Protein AF-A0A947H7W5-F1 (afdb_monomer_lite)

Secondary structure (DSSP, 8-state):
-------GGGSPPPPHHHHHHHHHTHHHHHHHHHHHHHT-TTHHHHHTT--HHHHHHHHHHHHHHHHHHHHHT-GGGGGGSPPGGG-

pLDDT: mean 86.11, std 16.22, range [37.16, 98.12]

Sequence (87 aa):
MNQDFWDLSALIQVSKAAALAYREKLPVLTESVDQAMTECPNITQLLGNNPLQVMYTNHSNHALFIAGLLHLNDFLLLSKLPKMSEL

Structure (mmCIF, N/CA/C/O backbone):
data_AF-A0A947H7W5-F1
#
_entry.id   AF-A0A947H7W5-F1
#
loop_
_atom_site.group_PDB
_atom_site.id
_atom_site.type_symbol
_atom_site.label_atom_id
_atom_site.label_alt_id
_atom_site.label_comp_id
_atom_site.label_asym_id
_atom_site.label_entity_id
_atom_site.label_seq_id
_atom_site.pdbx_PDB_ins_code
_atom_site.Cartn_x
_atom_site.Cartn_y
_atom_site.Cartn_z
_atom_site.occupancy
_atom_site.B_iso_or_equiv
_atom_site.auth_seq_id
_atom_site.auth_comp_id
_atom_site.auth_asym_id
_atom_site.auth_atom_id
_atom_site.pdbx_PDB_model_num
ATOM 1 N N . MET A 1 1 ? 20.447 -15.783 19.451 1.00 37.16 1 MET A N 1
ATOM 2 C CA . MET A 1 1 ? 19.314 -15.954 18.520 1.00 37.16 1 MET A CA 1
ATOM 3 C C . MET A 1 1 ? 19.733 -15.231 17.250 1.00 37.16 1 MET A C 1
ATOM 5 O O . MET A 1 1 ? 19.867 -14.015 17.305 1.00 37.16 1 MET A O 1
ATOM 9 N N . ASN A 1 2 ? 20.121 -15.960 16.199 1.00 40.28 2 ASN A N 1
ATOM 10 C CA . ASN A 1 2 ? 20.551 -15.343 14.942 1.00 40.28 2 ASN A CA 1
ATOM 11 C C . ASN A 1 2 ? 19.336 -14.643 14.334 1.00 40.28 2 ASN A C 1
ATOM 13 O O . ASN A 1 2 ? 18.347 -15.296 14.020 1.00 40.28 2 ASN A O 1
ATOM 17 N N . GLN A 1 3 ? 19.379 -13.315 14.259 1.00 49.62 3 GLN A N 1
ATOM 18 C CA . GLN A 1 3 ? 18.478 -12.587 13.380 1.00 49.62 3 GLN A CA 1
ATOM 19 C C . GLN A 1 3 ? 19.082 -12.722 11.990 1.00 49.62 3 GLN A C 1
ATOM 21 O O . GLN A 1 3 ? 20.078 -12.065 11.690 1.00 49.62 3 GLN A O 1
ATOM 26 N N . ASP A 1 4 ? 18.535 -13.625 11.183 1.00 54.38 4 ASP A N 1
ATOM 27 C CA . ASP A 1 4 ? 18.874 -13.700 9.769 1.00 54.38 4 ASP A CA 1
ATOM 28 C C . ASP A 1 4 ? 18.382 -12.397 9.125 1.00 54.38 4 ASP A C 1
ATOM 30 O O . ASP A 1 4 ? 17.199 -12.214 8.837 1.00 54.38 4 ASP A O 1
ATOM 34 N N . PHE A 1 5 ? 19.288 -11.430 8.996 1.00 59.44 5 PHE A N 1
ATOM 35 C CA . PHE A 1 5 ? 19.037 -10.219 8.233 1.00 59.44 5 PHE A CA 1
ATOM 36 C C . PHE A 1 5 ? 18.909 -10.629 6.768 1.00 59.44 5 PHE A C 1
ATOM 38 O O . PHE A 1 5 ? 19.878 -11.070 6.153 1.00 59.44 5 PHE A O 1
ATOM 45 N N . TRP A 1 6 ? 17.702 -10.508 6.218 1.00 64.88 6 TRP A N 1
ATOM 46 C CA . TRP A 1 6 ? 17.459 -10.694 4.793 1.00 64.88 6 TRP A CA 1
ATOM 47 C C . TRP A 1 6 ? 18.349 -9.730 4.006 1.00 64.88 6 TRP A C 1
ATOM 49 O O . TRP A 1 6 ? 18.279 -8.516 4.209 1.00 64.88 6 TRP A O 1
ATOM 59 N N . ASP A 1 7 ? 19.176 -10.257 3.103 1.00 70.81 7 ASP A N 1
ATOM 60 C CA . ASP A 1 7 ? 19.896 -9.424 2.147 1.00 70.81 7 ASP A CA 1
ATOM 61 C C . ASP A 1 7 ? 18.896 -8.869 1.126 1.00 70.81 7 ASP A C 1
ATOM 63 O O . ASP A 1 7 ? 18.551 -9.508 0.131 1.00 70.81 7 ASP A O 1
ATOM 67 N N . LEU A 1 8 ? 18.400 -7.661 1.396 1.00 71.25 8 LEU A N 1
ATOM 68 C CA . LEU A 1 8 ? 17.432 -6.980 0.540 1.00 71.25 8 LEU A CA 1
ATOM 69 C C . LEU A 1 8 ? 18.006 -6.644 -0.847 1.00 71.25 8 LEU A C 1
ATOM 71 O O . LEU A 1 8 ? 17.229 -6.378 -1.763 1.00 71.25 8 LEU A O 1
ATOM 75 N N . SER A 1 9 ? 19.334 -6.685 -1.029 1.00 67.69 9 SER A N 1
ATOM 76 C CA . SER A 1 9 ? 19.964 -6.501 -2.344 1.00 67.69 9 SER A CA 1
ATOM 77 C C . SER A 1 9 ? 19.785 -7.714 -3.264 1.00 67.69 9 SER A C 1
ATOM 79 O O . SER A 1 9 ? 19.861 -7.575 -4.485 1.00 67.69 9 SER A O 1
ATOM 81 N N . ALA A 1 10 ? 19.455 -8.879 -2.696 1.00 71.00 10 ALA A N 1
ATOM 82 C CA . ALA A 1 10 ? 19.146 -10.100 -3.434 1.00 71.00 10 ALA A CA 1
ATOM 83 C C . ALA A 1 10 ? 17.675 -10.187 -3.888 1.00 71.00 10 ALA A C 1
ATOM 85 O O . ALA A 1 10 ? 17.278 -11.180 -4.505 1.00 71.00 10 ALA A O 1
ATOM 86 N N . LEU A 1 11 ? 16.845 -9.177 -3.592 1.00 77.75 11 LEU A N 1
ATOM 87 C CA . LEU A 1 11 ? 15.453 -9.156 -4.036 1.00 77.75 11 LEU A CA 1
ATOM 88 C C . LEU A 1 11 ? 15.360 -9.029 -5.560 1.00 77.75 11 LEU A C 1
ATOM 90 O O . LEU A 1 11 ? 16.047 -8.224 -6.198 1.00 77.75 11 LEU A O 1
ATOM 94 N N . ILE A 1 12 ? 14.465 -9.836 -6.137 1.00 78.50 12 ILE A N 1
ATOM 95 C CA . ILE A 1 12 ? 14.187 -9.832 -7.572 1.00 78.50 12 ILE A CA 1
ATOM 96 C C . ILE A 1 12 ? 13.729 -8.433 -7.979 1.00 78.50 12 ILE A C 1
ATOM 98 O O . ILE A 1 12 ? 12.763 -7.890 -7.445 1.00 78.50 12 ILE A O 1
ATOM 102 N N . GLN A 1 13 ? 14.423 -7.879 -8.966 1.00 87.25 13 GLN A N 1
ATOM 103 C CA . GLN A 1 13 ? 14.092 -6.591 -9.552 1.00 87.25 13 GLN A CA 1
ATOM 104 C C . GLN A 1 13 ? 12.738 -6.685 -10.266 1.00 87.25 13 GLN A C 1
ATOM 106 O O . GLN A 1 13 ? 12.496 -7.579 -11.081 1.00 87.25 13 GLN A O 1
ATOM 111 N N . VAL A 1 14 ? 11.844 -5.752 -9.967 1.00 90.88 14 VAL A N 1
ATOM 112 C CA . VAL A 1 14 ? 10.508 -5.663 -10.549 1.00 90.88 14 VAL A CA 1
ATOM 113 C C . VAL A 1 14 ? 10.603 -4.990 -11.914 1.00 90.88 14 VAL A C 1
ATOM 115 O O . VAL A 1 14 ? 11.272 -3.971 -12.097 1.00 90.88 14 VAL A O 1
ATOM 118 N N . SER A 1 15 ? 9.914 -5.554 -12.907 1.00 95.25 15 SER A N 1
ATOM 119 C CA . SER A 1 15 ? 9.852 -4.934 -14.230 1.00 95.25 15 SER A CA 1
ATOM 120 C C . SER A 1 15 ? 9.117 -3.591 -14.175 1.00 95.25 15 SER A C 1
ATOM 122 O O . SER A 1 15 ? 8.141 -3.423 -13.441 1.00 95.25 15 SER A O 1
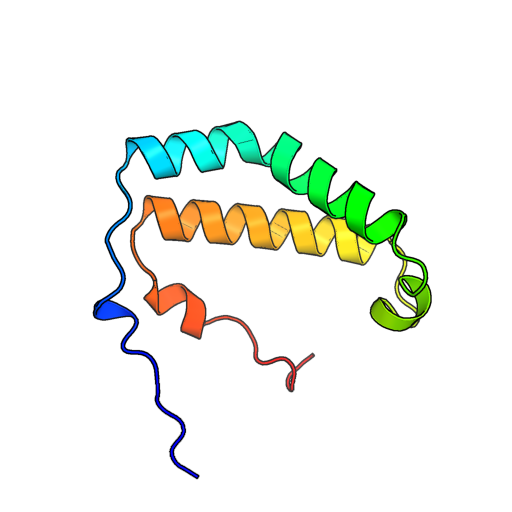ATOM 124 N N . LYS A 1 16 ? 9.515 -2.644 -15.031 1.00 94.31 16 LYS A N 1
ATOM 125 C CA . LYS A 1 16 ? 8.828 -1.347 -15.148 1.00 94.31 16 LYS A CA 1
ATOM 126 C C . LYS A 1 16 ? 7.326 -1.506 -15.420 1.00 94.31 16 LYS A C 1
ATOM 128 O O . LYS A 1 16 ? 6.530 -0.744 -14.883 1.00 94.31 16 LYS A O 1
ATOM 133 N N . ALA A 1 17 ? 6.941 -2.498 -16.227 1.00 97.12 17 ALA A N 1
ATOM 134 C CA . ALA A 1 17 ? 5.542 -2.788 -16.534 1.00 97.12 17 ALA A CA 1
ATOM 135 C C . ALA A 1 17 ? 4.755 -3.213 -15.284 1.00 97.12 17 ALA A C 1
ATOM 137 O O . ALA A 1 17 ? 3.661 -2.707 -15.053 1.00 97.12 17 ALA A O 1
ATOM 138 N N . ALA A 1 18 ? 5.330 -4.079 -14.444 1.00 96.44 18 ALA A N 1
ATOM 139 C CA . ALA A 1 18 ? 4.703 -4.493 -13.191 1.00 96.44 18 ALA A CA 1
ATOM 140 C C . ALA A 1 18 ? 4.594 -3.331 -12.188 1.00 96.44 18 ALA A C 1
ATOM 142 O O . ALA A 1 18 ? 3.546 -3.156 -11.569 1.00 96.44 18 ALA A O 1
ATOM 143 N N . ALA A 1 19 ? 5.630 -2.492 -12.073 1.00 96.44 19 ALA A N 1
ATOM 144 C CA . ALA A 1 19 ? 5.592 -1.308 -11.214 1.00 96.44 19 ALA A CA 1
ATOM 145 C C . ALA A 1 19 ? 4.516 -0.295 -11.655 1.00 96.44 19 ALA A C 1
ATOM 147 O O . ALA A 1 19 ? 3.813 0.273 -10.819 1.00 96.44 19 ALA A O 1
ATOM 148 N N . LEU A 1 20 ? 4.353 -0.092 -12.969 1.00 97.31 20 LEU A N 1
ATOM 149 C CA . LEU A 1 20 ? 3.288 0.751 -13.523 1.00 97.31 20 LEU A CA 1
ATOM 150 C C . LEU A 1 20 ? 1.903 0.155 -13.263 1.00 97.31 20 LEU A C 1
ATOM 152 O O . LEU A 1 20 ? 1.034 0.866 -12.767 1.00 97.31 20 LEU A O 1
ATOM 156 N N . ALA A 1 21 ? 1.721 -1.145 -13.507 1.00 98.06 21 ALA A N 1
ATOM 157 C CA . ALA A 1 21 ? 0.457 -1.827 -13.245 1.00 98.06 21 ALA A CA 1
ATOM 158 C C . ALA A 1 21 ? 0.050 -1.727 -11.766 1.00 98.06 21 ALA A C 1
ATOM 160 O O . ALA A 1 21 ? -1.107 -1.445 -11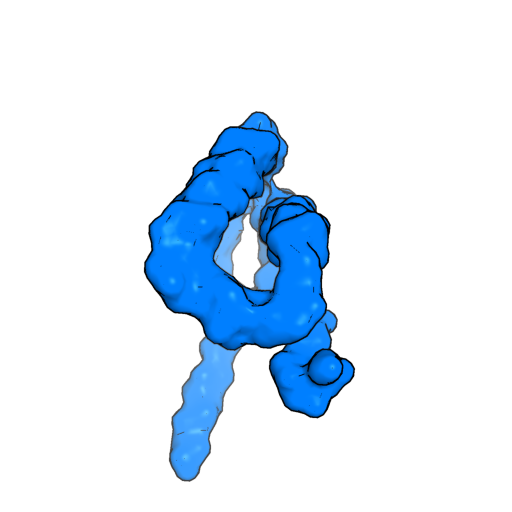.465 1.00 98.06 21 ALA A O 1
ATOM 161 N N . TYR A 1 22 ? 1.000 -1.883 -10.835 1.00 97.44 22 TYR A N 1
ATOM 162 C CA . TYR A 1 22 ? 0.743 -1.672 -9.409 1.00 97.44 22 TYR A CA 1
ATOM 163 C C . TYR A 1 22 ? 0.266 -0.239 -9.133 1.00 97.44 22 TYR A C 1
ATOM 165 O O . TYR A 1 22 ? -0.75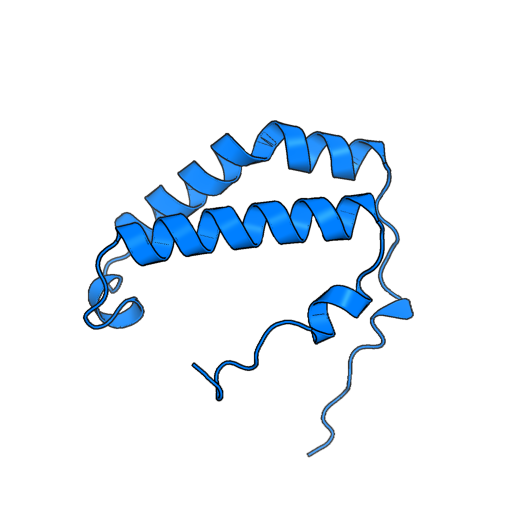7 -0.037 -8.480 1.00 97.44 22 TYR A O 1
ATOM 173 N N . ARG A 1 23 ? 0.972 0.763 -9.677 1.00 97.12 23 ARG A N 1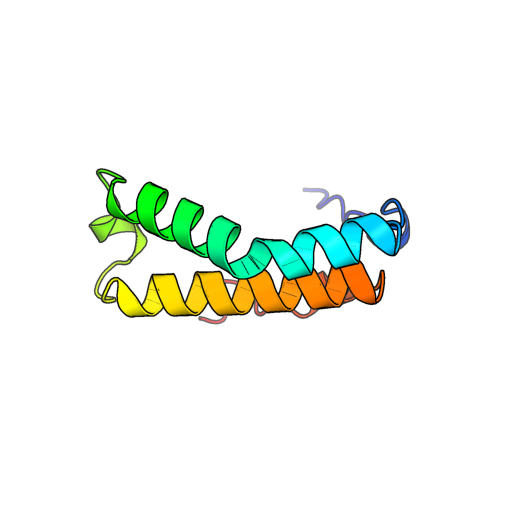
ATOM 174 C CA . ARG A 1 23 ? 0.631 2.181 -9.496 1.00 97.12 23 ARG A CA 1
ATOM 175 C C . ARG A 1 23 ? -0.758 2.526 -10.040 1.00 97.12 23 ARG A C 1
ATOM 177 O O . ARG A 1 23 ? -1.501 3.252 -9.388 1.00 97.12 23 ARG A O 1
ATOM 184 N N . GLU A 1 24 ? -1.118 2.009 -11.209 1.00 98.06 24 GLU A N 1
ATOM 185 C CA . GLU A 1 24 ? -2.438 2.216 -11.822 1.00 98.06 24 GLU A CA 1
ATOM 186 C C . GLU A 1 24 ? -3.572 1.578 -11.012 1.00 98.06 24 GLU A C 1
ATOM 188 O O . GLU A 1 24 ? -4.706 2.055 -11.044 1.00 98.06 24 GLU A O 1
ATOM 193 N N . LYS A 1 25 ? -3.275 0.507 -10.269 1.00 98.12 25 LYS A N 1
ATOM 194 C CA . LYS A 1 25 ? -4.244 -0.206 -9.430 1.00 98.12 25 LYS A CA 1
ATOM 195 C C . LYS A 1 25 ? -4.291 0.274 -7.985 1.00 98.12 25 LYS A C 1
ATOM 197 O O . LYS A 1 25 ? -5.092 -0.267 -7.229 1.00 98.12 25 LYS A O 1
ATOM 202 N N . LEU A 1 26 ? -3.521 1.304 -7.615 1.00 97.25 26 LEU A N 1
ATOM 203 C CA . LEU A 1 26 ? -3.493 1.843 -6.251 1.00 97.25 26 LEU A CA 1
ATOM 204 C C . LEU A 1 26 ? -4.889 2.045 -5.644 1.00 97.25 26 LEU A C 1
ATOM 206 O O . LEU A 1 26 ? -5.105 1.476 -4.580 1.00 97.25 26 LEU A O 1
ATOM 210 N N . PRO A 1 27 ? -5.849 2.740 -6.299 1.00 96.88 27 PRO A N 1
ATOM 211 C CA . PRO A 1 27 ? -7.156 2.991 -5.688 1.00 96.88 27 PRO A CA 1
ATOM 212 C C . PRO A 1 27 ? -7.915 1.703 -5.350 1.00 96.88 27 PRO A C 1
ATOM 214 O O . PRO A 1 27 ? -8.484 1.582 -4.272 1.00 96.88 27 PRO A O 1
ATOM 217 N N . VAL A 1 28 ? -7.865 0.717 -6.253 1.00 97.88 28 VAL A N 1
ATOM 218 C CA . VAL A 1 28 ? -8.550 -0.574 -6.091 1.00 97.88 28 VAL A CA 1
ATOM 219 C C . VAL A 1 28 ? -7.894 -1.403 -4.988 1.00 97.88 28 VAL A C 1
ATOM 221 O O . VAL A 1 28 ? -8.580 -2.037 -4.192 1.00 97.88 28 VAL A O 1
ATOM 224 N N . LEU A 1 29 ? -6.561 -1.400 -4.927 1.00 96.88 29 LEU A N 1
ATOM 225 C CA . LEU A 1 29 ? -5.814 -2.130 -3.904 1.00 96.88 29 LEU A CA 1
ATOM 226 C C . LEU A 1 29 ? -6.056 -1.543 -2.509 1.00 96.88 29 LEU A C 1
ATOM 228 O O . LEU A 1 29 ? -6.267 -2.304 -1.568 1.00 96.88 29 LEU A O 1
ATOM 232 N N . THR A 1 30 ? -6.053 -0.211 -2.380 1.00 97.69 30 THR A N 1
ATOM 233 C CA . THR A 1 30 ? -6.315 0.464 -1.101 1.00 97.69 30 THR A CA 1
ATOM 234 C C . THR A 1 30 ? -7.754 0.266 -0.643 1.00 97.69 30 THR A C 1
ATOM 236 O O . THR A 1 30 ? -7.974 -0.112 0.501 1.00 97.69 30 THR A O 1
ATOM 239 N N . GLU A 1 31 ? -8.730 0.417 -1.542 1.00 97.94 31 GLU A N 1
ATOM 240 C CA . GLU A 1 31 ? -10.143 0.191 -1.217 1.00 97.94 31 GLU A CA 1
ATOM 241 C C . GLU A 1 31 ? -10.393 -1.259 -0.780 1.00 97.94 31 GLU A C 1
ATOM 243 O O . GLU A 1 31 ? -11.079 -1.507 0.210 1.00 97.94 31 GLU A O 1
ATOM 248 N N . SER A 1 32 ? -9.769 -2.226 -1.462 1.00 97.94 32 SER A N 1
ATOM 249 C CA . SER A 1 32 ? -9.903 -3.641 -1.115 1.00 97.94 32 SER A CA 1
ATOM 250 C C . SER A 1 32 ? -9.383 -3.957 0.290 1.00 97.94 32 SER A C 1
ATOM 252 O O . SER A 1 32 ? -10.016 -4.745 0.995 1.00 97.94 32 SER A O 1
ATOM 254 N N . VAL A 1 33 ? -8.248 -3.383 0.706 1.00 96.75 33 VAL A N 1
ATOM 255 C CA . VAL A 1 33 ? -7.722 -3.608 2.064 1.00 96.75 33 VAL A CA 1
ATOM 256 C C . VAL A 1 33 ? -8.506 -2.820 3.112 1.00 96.75 33 VAL A C 1
ATOM 258 O O . VAL A 1 33 ? -8.752 -3.345 4.197 1.00 96.75 33 VAL A O 1
ATOM 261 N N . ASP A 1 34 ? -8.963 -1.609 2.787 1.00 97.94 34 ASP A N 1
ATOM 262 C CA . ASP A 1 34 ? -9.826 -0.811 3.661 1.00 97.94 34 ASP A CA 1
ATOM 263 C C . ASP A 1 34 ? -11.119 -1.562 3.979 1.00 97.94 34 ASP A C 1
ATOM 265 O O . ASP A 1 34 ? -11.493 -1.678 5.150 1.00 97.94 34 ASP A O 1
ATOM 269 N N . GLN A 1 35 ? -11.761 -2.134 2.958 1.00 97.88 35 GLN A N 1
ATOM 270 C CA . GLN A 1 35 ? -12.968 -2.934 3.126 1.00 97.88 35 GLN A CA 1
ATOM 271 C C . GLN A 1 35 ? -12.693 -4.192 3.958 1.00 97.88 35 GLN A C 1
ATOM 273 O O . GLN A 1 35 ? -13.363 -4.413 4.968 1.00 97.88 35 GLN A O 1
ATOM 278 N N . ALA A 1 36 ? -11.675 -4.977 3.589 1.00 97.44 36 ALA A N 1
ATOM 279 C CA . ALA A 1 36 ? -11.344 -6.215 4.295 1.00 97.44 36 ALA A CA 1
ATOM 280 C C . ALA A 1 36 ? -11.034 -5.980 5.784 1.00 97.44 36 ALA A C 1
ATOM 282 O O . ALA A 1 36 ? -11.431 -6.773 6.639 1.00 97.44 36 ALA A O 1
ATOM 283 N N . MET A 1 37 ? -10.352 -4.879 6.110 1.00 96.62 37 MET A N 1
ATOM 284 C CA . MET A 1 37 ? -10.036 -4.531 7.495 1.00 96.62 37 MET A CA 1
ATOM 285 C C . MET A 1 37 ? -11.235 -3.950 8.243 1.00 96.62 37 MET A C 1
ATOM 287 O O . MET A 1 37 ? -11.399 -4.228 9.427 1.00 96.62 37 MET A O 1
ATOM 291 N N . THR A 1 38 ? -12.103 -3.193 7.574 1.00 96.00 38 THR A N 1
ATOM 292 C CA . THR A 1 38 ? -13.334 -2.663 8.186 1.00 96.00 38 THR A CA 1
ATOM 293 C C . THR A 1 38 ? -14.298 -3.780 8.578 1.00 96.00 38 THR A C 1
ATOM 295 O O . THR A 1 38 ? -14.949 -3.703 9.618 1.00 96.00 38 THR A O 1
ATOM 298 N N . GLU A 1 39 ? -14.354 -4.842 7.777 1.00 96.62 39 GLU A N 1
ATOM 299 C CA . GLU A 1 39 ? -15.156 -6.040 8.045 1.00 96.62 39 GLU A CA 1
ATOM 300 C C . GLU A 1 39 ? -14.501 -6.983 9.072 1.00 96.62 39 GLU A C 1
ATOM 302 O O . GLU A 1 39 ? -15.102 -7.977 9.486 1.00 96.62 39 GLU A O 1
ATOM 307 N N . CYS A 1 40 ? -13.275 -6.685 9.515 1.00 95.94 40 CYS A N 1
ATOM 308 C CA . CYS A 1 40 ? -12.529 -7.545 10.419 1.00 95.94 40 CYS A CA 1
ATOM 309 C C . CYS A 1 40 ? -13.150 -7.535 11.833 1.00 95.94 40 CYS A C 1
ATOM 311 O O . CYS A 1 40 ? -13.219 -6.475 12.465 1.00 95.94 40 CYS A O 1
ATOM 313 N N . PRO A 1 41 ? -13.555 -8.692 12.399 1.00 95.81 41 PRO A N 1
ATOM 314 C CA . PRO A 1 41 ? -14.277 -8.736 13.677 1.00 95.81 41 PRO A CA 1
ATOM 315 C C . PRO A 1 41 ? -13.537 -8.113 14.869 1.00 95.81 41 PRO A C 1
ATOM 317 O O . PRO A 1 41 ? -14.169 -7.678 15.828 1.00 95.81 41 PRO A O 1
ATOM 320 N N . ASN A 1 42 ? -12.203 -8.072 14.831 1.00 95.00 42 ASN A N 1
ATOM 321 C CA . ASN A 1 42 ? -11.360 -7.500 15.882 1.00 95.00 42 ASN A CA 1
ATOM 322 C C . ASN A 1 42 ? -10.760 -6.134 15.502 1.00 95.00 42 ASN A C 1
ATOM 324 O O . ASN A 1 42 ? -9.804 -5.695 16.143 1.00 95.00 42 ASN A O 1
ATOM 328 N N . ILE A 1 43 ? -11.309 -5.438 14.499 1.00 95.12 43 ILE A N 1
ATOM 329 C CA . ILE A 1 43 ? -10.757 -4.167 14.010 1.00 95.12 43 ILE A CA 1
ATOM 330 C C . ILE A 1 43 ? -10.588 -3.120 15.118 1.00 95.12 43 ILE A C 1
ATOM 332 O O . ILE A 1 43 ? -9.554 -2.466 15.195 1.00 95.12 43 ILE A O 1
ATOM 336 N N . THR A 1 44 ? -11.539 -3.016 16.049 1.00 91.94 44 THR A N 1
ATOM 337 C CA . THR A 1 44 ? -11.445 -2.082 17.183 1.00 91.94 44 THR A CA 1
ATOM 338 C C . THR A 1 44 ? -10.244 -2.379 18.081 1.00 91.94 44 THR A C 1
ATOM 340 O O . THR A 1 44 ? -9.596 -1.461 18.570 1.00 91.94 44 THR A O 1
ATOM 343 N N . GLN A 1 45 ? -9.896 -3.654 18.269 1.00 94.12 45 GLN A N 1
ATOM 344 C CA . GLN A 1 45 ? -8.706 -4.031 19.031 1.00 94.12 45 GLN A CA 1
ATOM 345 C C . GLN A 1 45 ? -7.423 -3.669 18.273 1.00 94.12 45 GLN A C 1
ATOM 347 O O . GLN A 1 45 ? -6.470 -3.198 18.888 1.00 94.12 45 GLN A O 1
ATOM 352 N N . LEU A 1 46 ? -7.402 -3.875 16.953 1.00 92.94 46 LEU A N 1
ATOM 353 C CA . LEU A 1 46 ? -6.242 -3.580 16.106 1.00 92.94 46 LEU A CA 1
ATOM 354 C C . LEU A 1 46 ? -5.961 -2.075 16.003 1.00 92.94 46 LEU A C 1
ATOM 356 O O . LEU A 1 46 ? -4.802 -1.672 15.977 1.00 92.94 46 LEU A O 1
ATOM 360 N N . LEU A 1 47 ? -7.009 -1.248 15.968 1.00 92.56 47 LEU A N 1
ATOM 361 C CA . LEU A 1 47 ? -6.883 0.213 15.910 1.00 92.56 47 LEU A CA 1
ATOM 362 C C . LEU A 1 47 ? -6.703 0.862 17.288 1.00 92.56 47 LEU A C 1
ATOM 364 O O . LEU A 1 47 ? -6.246 2.007 17.380 1.00 92.56 47 LEU A O 1
ATOM 368 N N . GLY A 1 48 ? -7.074 0.158 18.361 1.00 91.75 48 GLY A N 1
ATOM 369 C CA . GLY A 1 48 ? -7.160 0.731 19.698 1.00 91.75 48 GLY A CA 1
ATOM 370 C C . GLY A 1 48 ? -8.157 1.892 19.728 1.00 91.75 48 GLY A C 1
ATOM 371 O O . GLY A 1 48 ? -9.296 1.760 19.290 1.00 91.75 48 GLY A O 1
ATOM 372 N N . ASN A 1 49 ? -7.719 3.056 20.213 1.00 90.81 49 ASN A N 1
ATOM 373 C CA . ASN A 1 49 ? -8.561 4.257 20.301 1.00 90.81 49 ASN A CA 1
ATOM 374 C C . ASN A 1 49 ? -8.566 5.106 19.013 1.00 90.81 49 ASN A C 1
ATOM 376 O O . ASN A 1 49 ? -9.118 6.207 19.011 1.00 90.81 49 ASN A O 1
ATOM 380 N N . ASN A 1 50 ? -7.933 4.640 17.931 1.00 93.62 50 ASN A N 1
ATOM 381 C CA . ASN A 1 50 ? -7.856 5.397 16.684 1.00 93.62 50 ASN A CA 1
ATOM 382 C C . ASN A 1 50 ? -9.113 5.203 15.821 1.00 93.62 50 ASN A C 1
ATOM 384 O O . ASN A 1 50 ? -9.645 4.094 15.740 1.00 93.62 50 ASN A O 1
ATOM 388 N N . PRO A 1 51 ? -9.578 6.251 15.118 1.00 95.06 51 PRO A N 1
ATOM 389 C CA . PRO A 1 51 ? -10.669 6.113 14.162 1.00 95.06 51 PRO A CA 1
ATOM 390 C C . PRO A 1 51 ? -10.211 5.368 12.897 1.00 95.06 51 PRO A C 1
ATOM 392 O O . PRO A 1 51 ? -9.041 5.438 12.516 1.00 95.06 51 PRO A O 1
ATOM 395 N N . LEU A 1 52 ? -11.156 4.750 12.175 1.00 95.00 52 LEU A N 1
ATOM 396 C CA . LEU A 1 52 ? -10.910 4.070 10.888 1.00 95.00 52 LEU A CA 1
ATOM 397 C C . LEU A 1 52 ? -10.148 4.945 9.879 1.00 95.00 52 LEU A C 1
ATOM 399 O O . LEU A 1 52 ? -9.305 4.453 9.138 1.00 95.00 52 LEU A O 1
ATOM 403 N N . GLN A 1 53 ? -10.369 6.261 9.902 1.00 96.19 53 GLN A N 1
ATOM 404 C CA . GLN A 1 53 ? -9.679 7.199 9.017 1.00 96.19 53 GLN A CA 1
ATOM 405 C C . GLN A 1 53 ? -8.146 7.160 9.155 1.00 96.19 53 GLN A C 1
ATOM 407 O O . GLN A 1 53 ? -7.438 7.383 8.171 1.00 96.19 53 GLN A O 1
ATOM 412 N N . VAL A 1 54 ? -7.620 6.873 10.352 1.00 94.00 54 VAL A N 1
ATOM 413 C CA . VAL A 1 54 ? -6.170 6.722 10.566 1.00 94.00 54 VAL A CA 1
ATOM 414 C C . VAL A 1 54 ? -5.653 5.500 9.809 1.00 94.00 54 VAL A C 1
ATOM 416 O O . VAL A 1 54 ? -4.622 5.587 9.147 1.00 94.00 54 VAL A O 1
ATOM 419 N N . MET A 1 55 ? -6.401 4.397 9.825 1.00 95.94 55 MET A N 1
ATOM 420 C CA . MET A 1 55 ? -6.076 3.189 9.068 1.00 95.94 55 MET A CA 1
ATOM 421 C C . MET A 1 55 ? -6.127 3.427 7.555 1.00 95.94 55 MET A C 1
ATOM 423 O O . MET A 1 55 ? -5.175 3.079 6.866 1.00 95.94 55 MET A O 1
ATOM 427 N N . TYR A 1 56 ? -7.178 4.074 7.044 1.00 97.25 56 TYR A N 1
ATOM 428 C CA . TYR A 1 56 ? -7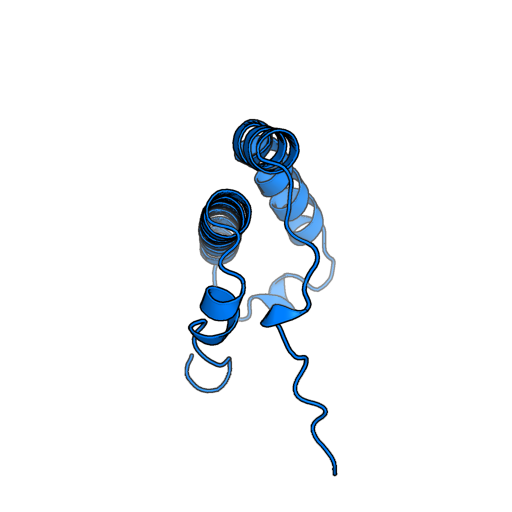.294 4.390 5.611 1.00 97.25 56 TYR A CA 1
ATOM 429 C C . TYR A 1 56 ? -6.128 5.262 5.132 1.00 97.25 56 TYR A C 1
ATOM 431 O O . TYR A 1 56 ? -5.513 5.024 4.091 1.00 97.25 56 TYR A O 1
ATOM 439 N N . THR A 1 57 ? -5.762 6.254 5.947 1.00 95.50 57 THR A N 1
ATOM 440 C CA . THR A 1 57 ? -4.598 7.109 5.688 1.00 95.50 57 THR A CA 1
ATOM 441 C C . THR A 1 57 ? -3.309 6.289 5.691 1.00 95.50 57 THR A C 1
ATOM 443 O O . THR A 1 57 ? -2.473 6.452 4.803 1.00 95.50 57 THR A O 1
ATOM 446 N N . ASN A 1 58 ? -3.165 5.369 6.650 1.00 92.81 58 ASN A N 1
ATOM 447 C CA . ASN A 1 58 ? -2.036 4.450 6.716 1.00 92.81 58 ASN A CA 1
ATOM 448 C C . ASN A 1 58 ? -1.934 3.597 5.442 1.00 92.81 58 ASN A C 1
ATOM 450 O O . ASN A 1 58 ? -0.892 3.594 4.790 1.00 92.81 58 ASN A O 1
ATOM 454 N N . HIS A 1 59 ? -3.017 2.940 5.027 1.00 96.19 59 HIS A N 1
ATOM 455 C CA . HIS A 1 59 ? -3.035 2.106 3.824 1.00 96.19 59 HIS A CA 1
ATOM 456 C C . HIS A 1 59 ? -2.678 2.893 2.557 1.00 96.19 59 HIS A C 1
ATOM 458 O O . HIS A 1 59 ? -1.837 2.437 1.780 1.00 96.19 59 HIS A O 1
ATOM 464 N N . SER A 1 60 ? -3.230 4.098 2.383 1.00 96.19 60 SER A N 1
ATOM 465 C CA . SER A 1 60 ? -2.884 4.984 1.262 1.00 96.19 60 SER A CA 1
ATOM 466 C C . SER A 1 60 ? -1.391 5.341 1.243 1.00 96.19 60 SER A C 1
ATOM 468 O O . SER A 1 60 ? -0.718 5.183 0.219 1.00 96.19 60 SER A O 1
ATOM 470 N N . ASN A 1 61 ? -0.836 5.736 2.394 1.00 93.88 61 ASN A N 1
ATOM 471 C CA . ASN A 1 61 ? 0.583 6.075 2.523 1.00 93.88 61 ASN A CA 1
ATOM 472 C C . ASN A 1 61 ? 1.490 4.877 2.205 1.00 93.88 61 ASN A C 1
ATOM 474 O O . ASN A 1 61 ? 2.456 5.012 1.450 1.00 93.88 61 ASN A O 1
ATOM 478 N N . HIS A 1 62 ? 1.162 3.695 2.734 1.00 93.38 62 HIS A N 1
ATOM 479 C CA . HIS A 1 62 ? 1.902 2.465 2.455 1.00 93.38 62 HIS A CA 1
ATOM 480 C C . HIS A 1 62 ? 1.840 2.081 0.975 1.00 93.38 62 HIS A C 1
ATOM 482 O O . HIS A 1 62 ? 2.865 1.734 0.387 1.00 93.38 62 HIS A O 1
ATOM 488 N N . ALA A 1 63 ? 0.668 2.174 0.349 1.00 95.81 63 ALA A N 1
ATOM 489 C CA . ALA A 1 63 ? 0.506 1.829 -1.056 1.00 95.81 63 ALA A CA 1
ATOM 490 C C . ALA A 1 63 ? 1.343 2.754 -1.961 1.00 95.81 63 ALA A C 1
ATOM 492 O O . ALA A 1 63 ? 2.044 2.271 -2.856 1.00 95.81 63 ALA A O 1
ATOM 493 N N . LEU A 1 64 ? 1.355 4.062 -1.677 1.00 95.19 64 LEU A N 1
ATOM 494 C CA . LEU A 1 64 ? 2.206 5.037 -2.369 1.00 95.19 64 LEU A CA 1
ATOM 495 C C . LEU A 1 64 ? 3.699 4.751 -2.176 1.00 95.19 64 LEU A C 1
ATOM 497 O O . LEU A 1 64 ? 4.465 4.795 -3.143 1.00 95.19 64 LEU A O 1
ATOM 501 N N . PHE A 1 65 ? 4.111 4.428 -0.950 1.00 93.31 65 PHE A N 1
ATOM 502 C CA . PHE A 1 65 ? 5.495 4.072 -0.649 1.00 93.31 65 PHE A CA 1
ATOM 503 C C . PHE A 1 65 ? 5.944 2.827 -1.427 1.00 93.31 65 PHE A C 1
ATOM 505 O O . PHE A 1 65 ? 6.986 2.857 -2.086 1.00 93.31 65 PHE A O 1
ATOM 512 N N . ILE A 1 66 ? 5.127 1.767 -1.436 1.00 92.56 66 ILE A N 1
ATOM 513 C CA . ILE A 1 66 ? 5.401 0.540 -2.198 1.00 92.56 66 ILE A CA 1
ATOM 514 C C . ILE A 1 66 ? 5.490 0.846 -3.695 1.00 92.56 66 ILE A C 1
ATOM 516 O O . ILE A 1 66 ? 6.425 0.394 -4.349 1.00 92.56 66 ILE A O 1
ATOM 520 N N . ALA A 1 67 ? 4.580 1.656 -4.245 1.00 94.75 67 ALA A N 1
ATOM 521 C CA . ALA A 1 67 ? 4.645 2.046 -5.654 1.00 94.75 67 ALA A CA 1
ATOM 522 C C . ALA A 1 67 ? 5.966 2.759 -5.998 1.00 94.75 67 ALA A C 1
ATOM 524 O O . ALA A 1 67 ? 6.540 2.508 -7.058 1.00 94.75 67 ALA A O 1
ATOM 525 N N . GLY A 1 68 ? 6.467 3.616 -5.101 1.00 93.12 68 GLY A N 1
ATOM 526 C CA . GLY A 1 68 ? 7.773 4.262 -5.241 1.00 93.12 68 GLY A CA 1
ATOM 527 C C . GLY A 1 68 ? 8.928 3.261 -5.216 1.00 93.12 68 GLY A C 1
ATOM 528 O O . GLY A 1 68 ? 9.775 3.281 -6.107 1.00 93.12 68 GLY A O 1
ATOM 529 N N . LEU A 1 69 ? 8.923 2.345 -4.249 1.00 92.31 69 LEU A N 1
ATOM 530 C CA . LEU A 1 69 ? 9.934 1.296 -4.119 1.00 92.31 69 LEU A CA 1
ATOM 531 C C . LEU A 1 69 ? 9.976 0.376 -5.345 1.00 92.31 69 LEU A C 1
ATOM 533 O O . LEU A 1 69 ? 11.053 0.139 -5.882 1.00 92.31 69 LEU A O 1
ATOM 537 N N . LEU A 1 70 ? 8.823 -0.077 -5.844 1.00 93.44 70 LEU A N 1
ATOM 538 C CA . LEU A 1 70 ? 8.746 -0.915 -7.046 1.00 93.44 70 LEU A CA 1
ATOM 539 C C . LEU A 1 70 ? 9.207 -0.159 -8.299 1.00 93.44 70 LEU A C 1
ATOM 541 O O . LEU A 1 70 ? 9.828 -0.742 -9.183 1.00 93.44 70 LEU A O 1
ATOM 545 N N . HIS A 1 71 ? 8.907 1.140 -8.387 1.00 93.69 71 HIS A N 1
ATOM 546 C CA . HIS A 1 71 ? 9.325 1.971 -9.514 1.00 93.69 71 HIS A CA 1
ATOM 547 C C . HIS A 1 71 ? 10.838 2.219 -9.533 1.00 93.69 71 HIS A C 1
ATOM 549 O O . HIS A 1 71 ? 11.444 2.219 -10.604 1.00 93.69 71 HIS A O 1
ATOM 555 N N . LEU A 1 72 ? 11.432 2.438 -8.359 1.00 92.25 72 LEU A N 1
ATOM 556 C CA . LEU A 1 72 ? 12.863 2.697 -8.197 1.00 92.25 72 LEU A CA 1
ATOM 557 C C . LEU A 1 72 ? 13.694 1.413 -8.117 1.00 92.25 72 LEU A C 1
ATOM 559 O O . LEU A 1 72 ? 14.907 1.480 -8.292 1.00 92.25 72 LEU A O 1
ATOM 563 N N . ASN A 1 73 ? 13.057 0.267 -7.848 1.00 91.00 73 ASN A N 1
ATOM 564 C CA . ASN A 1 73 ? 13.714 -0.991 -7.487 1.00 91.00 73 ASN A CA 1
ATOM 565 C C . ASN A 1 73 ? 14.680 -0.876 -6.287 1.00 91.00 73 ASN A C 1
ATOM 567 O O . ASN A 1 73 ? 15.552 -1.719 -6.081 1.00 91.00 73 ASN A O 1
ATOM 571 N N . ASP A 1 74 ? 14.503 0.157 -5.463 1.00 88.62 74 ASP A N 1
ATOM 572 C CA . ASP A 1 74 ? 15.328 0.413 -4.287 1.00 88.62 74 ASP A CA 1
ATOM 573 C C . ASP A 1 74 ? 14.652 -0.155 -3.035 1.00 88.62 74 ASP A C 1
ATOM 575 O O . ASP A 1 74 ? 13.974 0.539 -2.270 1.00 88.62 74 ASP A O 1
ATOM 579 N N . PHE A 1 75 ? 14.824 -1.461 -2.835 1.00 86.12 75 PHE A N 1
ATOM 580 C CA . PHE A 1 75 ? 14.259 -2.164 -1.684 1.00 86.12 75 PHE A CA 1
ATOM 581 C C . PHE A 1 75 ? 14.956 -1.827 -0.362 1.00 86.12 75 PHE A C 1
ATOM 583 O O . PHE A 1 75 ? 14.396 -2.094 0.703 1.00 86.12 75 PHE A O 1
ATOM 590 N N . LEU A 1 76 ? 16.128 -1.179 -0.392 1.00 83.81 76 LEU A N 1
ATOM 591 C CA . LEU A 1 76 ? 16.779 -0.702 0.829 1.00 83.81 76 LEU A CA 1
ATOM 592 C C . LEU A 1 76 ? 15.948 0.382 1.518 1.00 83.81 76 LEU A C 1
ATOM 594 O O . LEU A 1 76 ? 16.075 0.559 2.730 1.00 83.81 76 LEU A O 1
ATOM 598 N N . LEU A 1 77 ? 15.039 1.054 0.803 1.00 81.44 77 LEU A N 1
ATOM 599 C CA . LEU A 1 77 ? 14.093 1.994 1.405 1.00 81.44 77 LEU A CA 1
ATOM 600 C C . LEU A 1 77 ? 13.198 1.348 2.473 1.00 81.44 77 LEU A C 1
ATOM 602 O O . LEU A 1 77 ? 12.782 2.055 3.389 1.00 81.44 77 LEU A O 1
ATOM 606 N N . LEU A 1 78 ? 12.963 0.028 2.436 1.00 80.56 78 LEU A N 1
ATOM 607 C CA . LEU A 1 78 ? 12.225 -0.682 3.496 1.00 80.56 78 LEU A CA 1
ATOM 608 C C . LEU A 1 78 ? 12.889 -0.530 4.867 1.00 80.56 78 LEU A C 1
ATOM 610 O O . LEU A 1 78 ? 12.198 -0.462 5.879 1.00 80.56 78 LEU A O 1
ATOM 614 N N . SER A 1 79 ? 14.220 -0.420 4.902 1.00 79.38 79 SER A N 1
ATOM 615 C CA . SER A 1 79 ? 14.975 -0.239 6.148 1.00 79.38 79 SER A CA 1
ATOM 616 C C . SER A 1 79 ? 14.776 1.135 6.797 1.00 79.38 79 SER A C 1
ATOM 618 O O . SER A 1 79 ? 15.159 1.323 7.949 1.00 79.38 79 SER A O 1
ATOM 620 N N . LYS A 1 80 ? 14.181 2.093 6.073 1.00 75.44 80 LYS A N 1
ATOM 621 C CA . LYS A 1 80 ? 13.907 3.452 6.561 1.00 75.44 80 LYS A CA 1
ATOM 622 C C . LYS A 1 80 ? 12.521 3.600 7.186 1.00 75.44 80 LYS A C 1
ATOM 624 O O . LYS A 1 80 ? 12.194 4.691 7.648 1.00 75.44 80 LYS A O 1
ATOM 629 N N . LEU A 1 81 ? 11.702 2.545 7.179 1.00 67.62 81 LEU A N 1
ATOM 630 C CA . LEU A 1 81 ? 10.428 2.568 7.886 1.00 67.62 81 LEU A CA 1
ATOM 631 C C . LEU A 1 81 ? 10.692 2.704 9.396 1.00 67.62 81 LEU A C 1
ATOM 633 O O . LEU A 1 81 ? 11.554 1.991 9.920 1.00 67.62 81 LEU A O 1
ATOM 637 N N . PRO A 1 82 ? 9.981 3.605 10.099 1.00 59.62 82 PRO A N 1
ATOM 638 C CA . PRO A 1 82 ? 10.113 3.727 11.543 1.00 59.62 82 PRO A CA 1
ATOM 639 C C . PRO A 1 82 ? 9.783 2.386 12.194 1.00 59.62 82 PRO A C 1
ATOM 641 O O . PRO A 1 82 ? 8.842 1.690 11.798 1.00 59.62 82 PRO A O 1
ATOM 644 N N . LYS A 1 83 ? 10.587 1.994 13.183 1.00 56.41 83 LYS A N 1
ATOM 645 C CA . LYS A 1 83 ? 10.333 0.756 13.918 1.00 56.41 83 LYS A CA 1
ATOM 646 C C . LYS A 1 83 ? 9.049 0.928 14.716 1.00 56.41 83 LYS A C 1
ATOM 648 O O . LYS A 1 83 ? 8.825 1.976 15.308 1.00 56.41 83 LYS A O 1
ATOM 653 N N . MET A 1 84 ? 8.250 -0.132 14.817 1.00 50.28 84 MET A N 1
ATOM 654 C CA . MET A 1 84 ? 7.035 -0.129 15.645 1.00 50.28 84 MET A CA 1
ATOM 655 C C . MET A 1 84 ? 7.290 0.207 17.128 1.00 50.28 84 MET A C 1
ATOM 657 O O . MET A 1 84 ? 6.347 0.487 17.848 1.00 50.28 84 MET A O 1
ATOM 661 N N . SER A 1 85 ? 8.542 0.182 17.598 1.00 47.19 85 SER A N 1
ATOM 662 C CA . SER A 1 85 ? 8.936 0.626 18.941 1.00 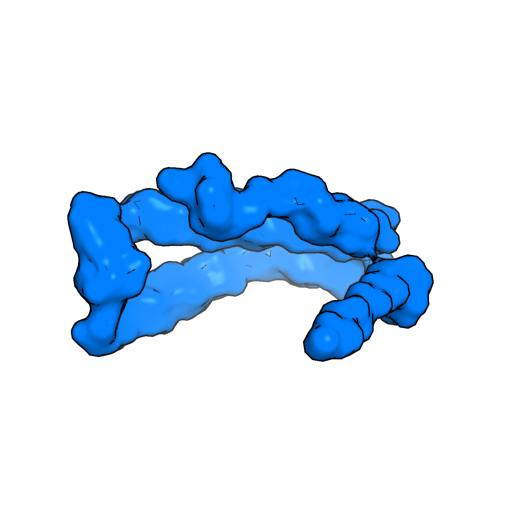47.19 85 SER A CA 1
ATOM 663 C C . SER A 1 85 ? 9.056 2.149 19.101 1.00 47.19 85 SER A C 1
ATOM 665 O O . SER A 1 85 ? 9.392 2.608 20.188 1.00 47.19 85 SER A O 1
ATOM 667 N N . GLU A 1 86 ? 8.884 2.914 18.024 1.00 43.06 86 GLU A N 1
ATOM 668 C CA . GLU A 1 86 ? 9.094 4.369 17.966 1.00 43.06 86 GLU A CA 1
ATOM 669 C C . GLU A 1 86 ? 7.792 5.144 17.664 1.00 43.06 86 GLU A C 1
ATOM 671 O O . GLU A 1 86 ? 7.840 6.354 17.438 1.00 43.06 86 GLU A O 1
ATOM 676 N N . LEU A 1 87 ? 6.642 4.452 17.676 1.00 45.62 87 LEU A N 1
ATOM 677 C CA . LEU A 1 87 ? 5.279 4.982 17.530 1.00 45.62 87 LEU A CA 1
ATOM 678 C C . LEU A 1 87 ? 4.465 4.692 18.796 1.00 45.62 87 LEU A C 1
ATOM 680 O O . LEU A 1 87 ? 3.653 5.566 19.170 1.00 45.62 87 LEU A O 1
#

Foldseek 3Di:
DDPPDPPLVPDDQADQVRLVVLVVCLVVVLVVVLVVLVPDPCNCVVQPPDDSVVVSVVSSVVSVVVSVCNNVVPSCVVVVPDDPVVD

Radius of gyration: 15.49 Å; chains: 1; bounding box: 36×23×37 Å